Protein AF-A0A3D4AA84-F1 (afdb_monomer_lite)

Structure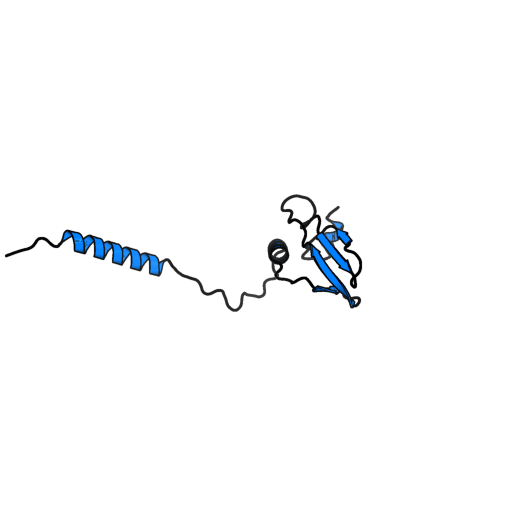 (mmCIF, N/CA/C/O backbone):
data_AF-A0A3D4AA84-F1
#
_entry.id   AF-A0A3D4AA84-F1
#
loop_
_atom_site.group_PDB
_atom_site.id
_atom_site.type_symbol
_atom_site.label_atom_id
_atom_site.label_alt_id
_atom_site.label_comp_id
_atom_site.label_asym_id
_atom_site.label_entity_id
_atom_site.label_seq_id
_atom_site.pdbx_PDB_ins_code
_atom_site.Cartn_x
_atom_site.Cartn_y
_atom_site.Cartn_z
_atom_site.occupancy
_atom_site.B_iso_or_equiv
_atom_site.auth_seq_id
_atom_site.auth_comp_id
_atom_site.auth_asym_id
_atom_site.auth_atom_id
_atom_site.pdbx_PDB_model_num
ATOM 1 N N . MET A 1 1 ? -7.743 -17.315 -77.196 1.00 36.97 1 MET A N 1
ATOM 2 C CA . MET A 1 1 ? -6.399 -17.792 -76.811 1.00 36.97 1 MET A CA 1
ATOM 3 C C . MET A 1 1 ? -5.709 -16.677 -76.032 1.00 36.97 1 MET A C 1
ATOM 5 O O . MET A 1 1 ? -5.386 -15.677 -76.645 1.00 36.97 1 MET A O 1
ATOM 9 N N . ARG A 1 2 ? -5.592 -16.887 -74.708 1.00 39.03 2 ARG A N 1
ATOM 10 C CA . ARG A 1 2 ? -4.794 -16.216 -73.649 1.00 39.03 2 ARG A CA 1
ATOM 11 C C . ARG A 1 2 ? -4.827 -14.685 -73.486 1.00 39.03 2 ARG A C 1
ATOM 13 O O . ARG A 1 2 ? -4.826 -13.968 -74.466 1.00 39.03 2 ARG A O 1
ATOM 20 N N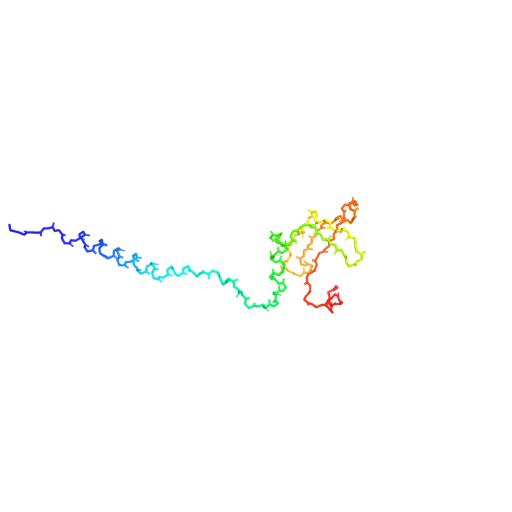 . THR A 1 3 ? -4.698 -14.067 -72.312 1.00 38.62 3 THR A N 1
ATOM 21 C CA . THR A 1 3 ? -4.877 -14.352 -70.868 1.00 38.62 3 THR A CA 1
ATOM 22 C C . THR A 1 3 ? -4.456 -13.017 -70.227 1.00 38.62 3 THR A C 1
ATOM 24 O O . THR A 1 3 ? -3.284 -12.667 -70.326 1.00 38.62 3 THR A O 1
ATOM 27 N N . VAL A 1 4 ? -5.358 -12.254 -69.601 1.00 50.38 4 VAL A N 1
ATOM 28 C CA . VAL A 1 4 ? -4.993 -11.090 -68.766 1.00 50.38 4 VAL A CA 1
ATOM 29 C C . VAL A 1 4 ? -5.594 -11.340 -67.392 1.00 50.38 4 VAL A C 1
ATOM 31 O O . VAL A 1 4 ? -6.727 -10.961 -67.135 1.00 50.38 4 VAL A O 1
ATOM 34 N N . SER A 1 5 ? -4.881 -12.084 -66.547 1.00 55.53 5 SER A N 1
ATOM 35 C CA . SER A 1 5 ? -5.339 -12.340 -65.174 1.00 55.53 5 SER A CA 1
ATOM 36 C C . SER A 1 5 ? -4.201 -12.612 -64.185 1.00 55.53 5 SER A C 1
ATOM 38 O O . SER A 1 5 ? -4.437 -13.146 -63.116 1.00 55.53 5 SER A O 1
ATOM 40 N N . THR A 1 6 ? -2.956 -12.259 -64.516 1.00 55.44 6 THR A N 1
ATOM 41 C CA . THR A 1 6 ? -1.794 -12.658 -63.700 1.00 55.44 6 THR A CA 1
ATOM 42 C C . THR A 1 6 ? -1.431 -11.636 -62.616 1.00 55.44 6 THR A C 1
ATOM 44 O O . THR A 1 6 ? -0.805 -11.994 -61.629 1.00 55.44 6 THR A O 1
ATOM 47 N N . SER A 1 7 ? -1.799 -10.356 -62.763 1.00 53.72 7 SER A N 1
ATOM 48 C CA . SER A 1 7 ? -1.298 -9.303 -61.859 1.00 53.72 7 SER A CA 1
ATOM 49 C C . SER A 1 7 ? -2.112 -9.124 -60.568 1.00 53.72 7 SER A C 1
ATOM 51 O O . SER A 1 7 ? -1.543 -8.679 -59.572 1.00 53.72 7 SER A O 1
ATOM 53 N N . LEU A 1 8 ? -3.408 -9.475 -60.570 1.00 54.88 8 LEU A N 1
ATOM 54 C CA . LEU A 1 8 ? -4.254 -9.468 -59.364 1.00 54.88 8 LEU A CA 1
ATOM 55 C C . LEU A 1 8 ? -3.954 -10.680 -58.460 1.00 54.88 8 LEU A C 1
ATOM 57 O O . LEU A 1 8 ? -3.833 -10.527 -57.250 1.00 54.88 8 LEU A O 1
ATOM 61 N N . ASP A 1 9 ? -3.737 -11.858 -59.053 1.00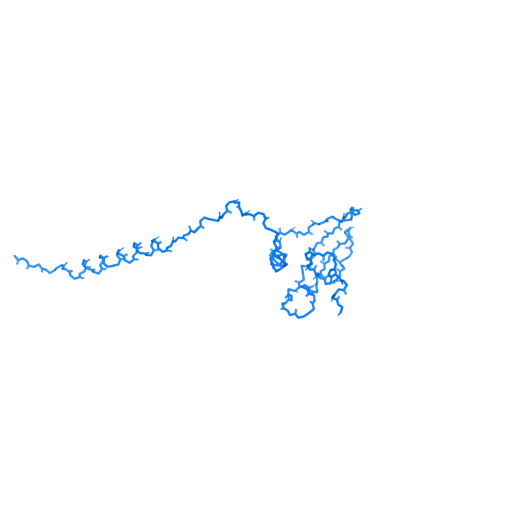 57.66 9 ASP A N 1
ATOM 62 C CA . ASP A 1 9 ? -3.412 -13.088 -58.313 1.00 57.66 9 ASP A CA 1
ATOM 63 C C . ASP A 1 9 ? -2.070 -12.988 -57.573 1.00 57.66 9 ASP A C 1
ATOM 65 O O . ASP A 1 9 ? -1.924 -13.490 -56.461 1.00 57.66 9 ASP A O 1
ATOM 69 N N . MET A 1 10 ? -1.077 -12.298 -58.150 1.00 56.38 10 MET A N 1
ATOM 70 C CA . MET A 1 10 ? 0.224 -12.126 -57.493 1.00 56.38 10 MET A CA 1
ATOM 71 C C . MET A 1 10 ? 0.151 -11.241 -56.245 1.00 56.38 10 MET A C 1
ATOM 73 O O . MET A 1 10 ? 0.890 -11.485 -55.294 1.00 56.38 10 MET A O 1
ATOM 77 N N . THR A 1 11 ? -0.725 -10.232 -56.227 1.00 60.12 11 THR A N 1
ATOM 78 C CA . THR A 1 11 ? -0.890 -9.350 -55.060 1.00 60.12 11 THR A CA 1
ATOM 79 C C . THR A 1 11 ? -1.662 -10.047 -53.947 1.00 60.12 11 THR A C 1
ATOM 81 O O . THR A 1 11 ? -1.304 -9.897 -52.780 1.00 60.12 11 THR A O 1
ATOM 84 N N . ASP A 1 12 ? -2.657 -10.864 -54.293 1.00 60.03 12 ASP A N 1
ATOM 85 C CA . ASP A 1 12 ? -3.409 -11.656 -53.318 1.00 60.03 12 ASP A CA 1
ATOM 86 C C . ASP A 1 12 ? -2.538 -12.759 -52.696 1.00 60.03 12 ASP A C 1
ATOM 88 O O . ASP A 1 12 ? -2.494 -12.918 -51.476 1.00 60.03 12 ASP A O 1
ATOM 92 N N . GLN A 1 13 ? -1.709 -13.420 -53.511 1.00 59.28 13 GLN A N 1
ATOM 93 C CA . GLN A 1 13 ? -0.730 -14.397 -53.034 1.00 59.28 13 GLN A CA 1
ATOM 94 C C . GLN A 1 13 ? 0.343 -13.756 -52.136 1.00 59.28 13 GLN A C 1
ATOM 96 O O . GLN A 1 13 ? 0.739 -14.339 -51.125 1.00 59.28 13 GLN A O 1
ATOM 101 N N . GLN A 1 14 ? 0.804 -12.545 -52.470 1.00 64.50 14 GLN A N 1
ATOM 102 C CA . GLN A 1 14 ? 1.738 -11.779 -51.636 1.00 64.50 14 GLN A CA 1
ATOM 103 C C . GLN A 1 14 ? 1.103 -11.354 -50.310 1.00 64.50 14 GLN A C 1
ATOM 105 O O . GLN A 1 14 ? 1.741 -11.473 -49.262 1.00 64.50 14 GLN A O 1
ATOM 110 N N . ASN A 1 15 ? -0.152 -10.905 -50.334 1.00 63.31 15 ASN A N 1
ATOM 111 C CA . ASN A 1 15 ? -0.892 -10.550 -49.128 1.00 63.31 15 ASN A CA 1
ATOM 112 C C . ASN A 1 15 ? -1.126 -11.781 -48.248 1.00 63.31 15 ASN A C 1
ATOM 114 O O . ASN A 1 15 ? -0.867 -11.715 -47.049 1.00 63.31 15 ASN A O 1
ATOM 118 N N . ALA A 1 16 ? -1.526 -12.917 -48.824 1.00 65.38 16 ALA A N 1
ATOM 119 C CA . ALA A 1 16 ? -1.702 -14.182 -48.114 1.00 65.38 16 ALA A CA 1
ATOM 120 C C . ALA A 1 16 ? -0.402 -14.661 -47.447 1.00 65.38 16 ALA A C 1
ATOM 122 O O . ALA A 1 16 ? -0.428 -15.082 -46.288 1.00 65.38 16 ALA A O 1
ATOM 123 N N . ASN A 1 17 ? 0.741 -14.525 -48.130 1.00 72.44 17 ASN A N 1
ATOM 124 C CA . ASN A 1 17 ? 2.055 -14.801 -47.542 1.00 72.44 17 ASN A CA 1
ATOM 125 C C . ASN A 1 17 ? 2.347 -13.876 -46.357 1.00 72.44 17 ASN A C 1
ATOM 127 O O . ASN A 1 17 ? 2.762 -14.334 -45.296 1.00 72.44 17 ASN A O 1
ATOM 131 N N . ARG A 1 18 ? 2.047 -12.583 -46.501 1.00 63.16 18 ARG A N 1
ATOM 132 C CA . ARG A 1 18 ? 2.235 -11.588 -45.439 1.00 63.16 18 ARG A CA 1
ATOM 133 C C . ARG A 1 18 ? 1.331 -11.860 -44.232 1.00 63.16 18 ARG A C 1
ATOM 135 O O . ARG A 1 18 ? 1.773 -11.750 -43.093 1.00 63.16 18 ARG A O 1
ATOM 142 N N . TYR A 1 19 ? 0.090 -12.289 -44.464 1.00 57.72 19 TYR A N 1
ATOM 143 C CA . TYR A 1 19 ? -0.821 -12.747 -43.412 1.00 57.72 19 TYR A CA 1
ATOM 144 C C . TYR A 1 19 ? -0.310 -14.020 -42.723 1.00 57.72 19 TYR A C 1
ATOM 146 O O . TYR A 1 19 ? -0.396 -14.121 -41.498 1.00 57.72 19 TYR A O 1
ATOM 154 N N . ALA A 1 20 ? 0.249 -14.976 -43.469 1.00 63.19 20 ALA A N 1
ATOM 155 C CA . ALA A 1 20 ? 0.849 -16.184 -42.904 1.00 63.19 20 ALA A CA 1
ATOM 156 C C . ALA A 1 20 ? 2.077 -15.855 -42.033 1.00 63.19 20 ALA A C 1
ATOM 158 O O . ALA A 1 20 ? 2.189 -16.361 -40.916 1.00 63.19 20 ALA A O 1
ATOM 159 N N . GLU A 1 21 ? 2.936 -14.940 -42.482 1.00 64.25 21 GLU A N 1
ATOM 160 C CA . GLU A 1 21 ? 4.078 -14.424 -41.717 1.00 64.25 21 GLU A CA 1
ATOM 161 C C . GLU A 1 21 ? 3.632 -13.701 -40.436 1.00 64.25 21 GLU A C 1
ATOM 163 O O . GLU A 1 21 ? 4.163 -13.969 -39.355 1.00 64.25 21 GLU A O 1
ATOM 168 N N . MET A 1 22 ? 2.602 -12.848 -40.513 1.00 59.62 22 MET A N 1
ATOM 169 C CA . MET A 1 22 ? 2.032 -12.174 -39.338 1.00 59.62 22 MET A CA 1
ATOM 170 C C . MET A 1 22 ? 1.412 -13.164 -38.344 1.00 59.62 22 MET A C 1
ATOM 172 O O . MET A 1 22 ? 1.538 -12.958 -37.140 1.00 59.62 22 MET A O 1
ATOM 176 N N . ARG A 1 23 ? 0.802 -14.266 -38.807 1.00 56.16 23 ARG A N 1
ATOM 177 C CA . ARG A 1 23 ? 0.304 -15.341 -37.924 1.00 56.16 23 ARG A CA 1
ATOM 178 C C . ARG A 1 23 ? 1.429 -16.101 -37.222 1.00 56.16 23 ARG A C 1
ATOM 180 O O . ARG A 1 23 ? 1.251 -16.495 -36.074 1.00 56.16 23 ARG A O 1
ATOM 187 N N . VAL A 1 24 ? 2.575 -16.293 -37.876 1.00 58.19 24 VAL A N 1
ATOM 188 C CA . VAL A 1 24 ? 3.761 -16.915 -37.257 1.00 58.19 24 VAL A CA 1
ATOM 189 C C . VAL A 1 24 ? 4.426 -15.964 -36.250 1.00 58.19 24 VAL A C 1
ATOM 191 O O . VAL A 1 24 ? 4.924 -16.416 -35.214 1.00 58.19 24 VAL A O 1
ATOM 194 N N . ALA A 1 25 ? 4.403 -14.654 -36.522 1.00 57.66 25 ALA A N 1
ATOM 195 C CA . ALA A 1 25 ? 4.938 -13.611 -35.644 1.00 57.66 25 ALA A CA 1
ATOM 196 C C . ALA A 1 25 ? 4.013 -13.274 -34.460 1.00 57.66 25 ALA A C 1
ATOM 198 O O . ALA A 1 25 ? 4.498 -12.916 -33.385 1.00 57.66 25 ALA A O 1
ATOM 199 N N . ALA A 1 26 ? 2.697 -13.449 -34.617 1.00 51.84 26 ALA A N 1
ATOM 200 C CA . ALA A 1 26 ? 1.694 -13.329 -33.563 1.00 51.84 26 ALA A CA 1
ATOM 201 C C . ALA A 1 26 ? 1.735 -14.544 -32.623 1.00 51.84 26 ALA A C 1
ATOM 203 O O . ALA A 1 26 ? 0.758 -15.270 -32.439 1.00 51.84 26 ALA A O 1
ATOM 204 N N . ARG A 1 27 ? 2.889 -14.771 -31.994 1.00 50.84 27 ARG A N 1
ATOM 205 C CA . ARG A 1 27 ? 2.991 -15.642 -30.827 1.00 50.84 27 ARG A CA 1
ATOM 206 C C . ARG A 1 27 ? 2.308 -14.935 -29.664 1.00 50.84 27 ARG A C 1
ATOM 208 O O . ARG A 1 27 ? 2.962 -14.285 -28.852 1.00 50.84 27 ARG A O 1
ATOM 215 N N . VAL A 1 28 ? 0.988 -15.066 -29.585 1.00 53.75 28 VAL A N 1
ATOM 216 C CA . VAL A 1 28 ? 0.269 -14.902 -28.323 1.00 53.75 28 VAL A CA 1
ATOM 217 C C . VAL A 1 28 ? 0.856 -15.959 -27.393 1.00 53.75 28 VAL A C 1
ATOM 219 O O . VAL A 1 28 ? 0.580 -17.147 -27.536 1.00 53.75 28 VAL A O 1
ATOM 222 N N . ARG A 1 29 ? 1.773 -15.558 -26.509 1.00 56.44 29 ARG A N 1
ATOM 223 C CA . ARG A 1 29 ? 2.252 -16.463 -25.468 1.00 56.44 29 ARG A CA 1
ATOM 224 C C . ARG A 1 29 ? 1.109 -16.642 -24.483 1.00 56.44 29 ARG A C 1
ATOM 226 O O . ARG A 1 29 ? 0.638 -15.662 -23.910 1.00 56.44 29 ARG A O 1
ATOM 233 N N . GLU A 1 30 ? 0.688 -17.883 -24.280 1.00 55.62 30 GLU A N 1
ATOM 234 C CA . GLU A 1 30 ? -0.121 -18.222 -23.120 1.00 55.62 30 GLU A CA 1
ATOM 235 C C . GLU A 1 30 ? 0.619 -17.759 -21.862 1.00 55.62 30 GLU A C 1
ATOM 237 O O . GLU A 1 30 ? 1.821 -17.993 -21.684 1.00 55.62 30 GLU A O 1
ATOM 242 N N . ARG A 1 31 ? -0.108 -17.020 -21.023 1.00 56.31 31 ARG A N 1
ATOM 243 C CA . ARG A 1 31 ? 0.340 -16.575 -19.707 1.00 56.31 31 ARG A CA 1
ATOM 244 C C . ARG A 1 31 ? 0.803 -17.815 -18.951 1.00 56.31 31 ARG A C 1
ATOM 246 O O . ARG A 1 31 ? 0.032 -18.761 -18.827 1.00 56.31 31 ARG A O 1
ATOM 253 N N . ALA A 1 32 ? 2.048 -17.820 -18.475 1.00 57.62 32 ALA A N 1
ATOM 254 C CA . ALA A 1 32 ? 2.566 -18.925 -17.677 1.00 57.62 32 ALA A CA 1
ATOM 255 C C . ALA A 1 32 ? 1.581 -19.208 -16.531 1.00 57.62 32 ALA A C 1
ATOM 257 O O . ALA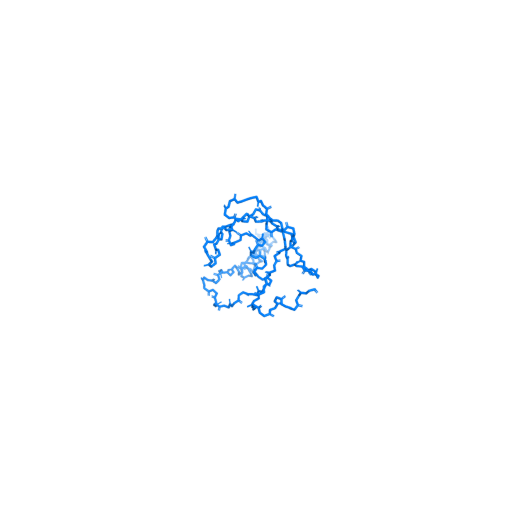 A 1 32 ? 1.401 -18.364 -15.654 1.00 57.62 32 ALA A O 1
ATOM 258 N N . LEU A 1 33 ? 0.915 -20.366 -16.580 1.00 60.28 33 LEU A N 1
ATOM 259 C CA . LEU A 1 33 ? -0.123 -20.749 -15.616 1.00 60.28 33 LEU A CA 1
ATOM 260 C C . LEU A 1 33 ? 0.451 -20.935 -14.204 1.00 60.28 33 LEU A C 1
ATOM 262 O O . LEU A 1 33 ? -0.282 -20.855 -13.226 1.00 60.28 33 LEU A O 1
ATOM 266 N N . PHE A 1 34 ? 1.773 -21.093 -14.103 1.00 61.25 34 PHE A N 1
ATOM 267 C CA . PHE A 1 34 ? 2.520 -21.119 -12.855 1.00 61.25 34 PHE A CA 1
ATOM 268 C C . PHE A 1 34 ? 3.847 -20.377 -13.057 1.00 61.25 34 PHE A C 1
ATOM 270 O O . PHE A 1 34 ? 4.817 -20.975 -13.530 1.00 61.25 34 PHE A O 1
ATOM 277 N N . PRO A 1 35 ? 3.927 -19.063 -12.777 1.00 58.88 35 PRO A N 1
ATOM 278 C CA . PRO A 1 35 ? 5.227 -18.425 -12.674 1.00 58.88 35 PRO A CA 1
ATOM 279 C C . PRO A 1 35 ? 5.990 -19.087 -11.524 1.00 58.88 35 PRO A C 1
ATOM 281 O O . PRO A 1 35 ? 5.415 -19.379 -10.473 1.00 58.88 35 PRO A O 1
ATOM 284 N N . TRP A 1 36 ? 7.290 -19.315 -11.721 1.00 49.50 36 TRP A N 1
ATOM 285 C CA . TRP A 1 36 ? 8.212 -19.588 -10.623 1.00 49.50 36 TRP A CA 1
ATOM 286 C C . TRP A 1 36 ? 7.907 -18.612 -9.487 1.00 49.50 36 TRP A C 1
ATOM 288 O O . TRP A 1 36 ? 7.779 -17.412 -9.749 1.00 49.50 36 TRP A O 1
ATOM 298 N N . GLN A 1 37 ? 7.734 -19.128 -8.266 1.00 58.47 37 GLN A N 1
ATOM 299 C CA . GLN A 1 37 ? 7.467 -18.344 -7.056 1.00 58.47 37 GLN A CA 1
ATOM 300 C C . GLN A 1 37 ? 8.702 -17.488 -6.740 1.00 58.47 37 GLN A C 1
ATOM 302 O O . GLN A 1 37 ? 9.476 -17.785 -5.836 1.00 58.47 37 GLN A O 1
ATOM 307 N N . ARG A 1 38 ? 8.947 -16.458 -7.551 1.00 79.12 38 ARG A N 1
ATOM 308 C CA . ARG A 1 38 ? 9.884 -15.395 -7.227 1.00 79.12 38 ARG A CA 1
ATOM 309 C C . ARG A 1 38 ? 9.160 -14.414 -6.328 1.00 79.12 38 ARG A C 1
ATOM 311 O O . ARG A 1 38 ? 7.988 -14.108 -6.556 1.00 79.12 38 ARG A O 1
ATOM 318 N N . ILE A 1 39 ? 9.876 -13.926 -5.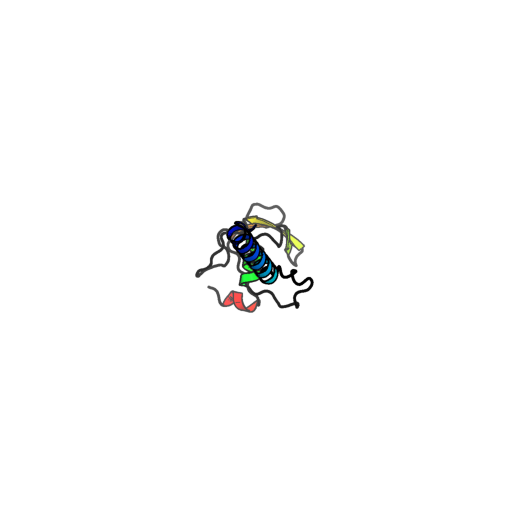327 1.00 79.25 39 ILE A N 1
ATOM 319 C CA . ILE A 1 39 ? 9.405 -12.818 -4.510 1.00 79.25 39 ILE A CA 1
ATOM 320 C C . ILE A 1 39 ? 9.192 -11.634 -5.473 1.00 79.25 39 ILE A C 1
ATOM 322 O O . ILE A 1 39 ? 10.095 -11.346 -6.271 1.00 79.25 39 ILE A O 1
ATOM 326 N N . PRO A 1 40 ? 7.990 -11.029 -5.509 1.00 84.81 40 PRO A N 1
ATOM 327 C CA . PRO A 1 40 ? 7.745 -9.856 -6.339 1.00 84.81 40 PRO A CA 1
ATOM 328 C C . PRO A 1 40 ? 8.692 -8.732 -5.919 1.00 84.81 40 PRO A C 1
ATOM 330 O O . PRO A 1 40 ? 9.012 -8.600 -4.738 1.00 84.81 40 PRO A O 1
ATOM 333 N N . SER A 1 41 ? 9.157 -7.937 -6.879 1.00 89.94 41 SER A N 1
ATOM 334 C CA . SER A 1 41 ? 9.933 -6.746 -6.537 1.00 89.94 41 SER A CA 1
ATOM 335 C C . SER A 1 41 ? 9.044 -5.708 -5.851 1.00 89.94 41 SER A C 1
ATOM 337 O O . SER A 1 41 ? 7.822 -5.722 -5.998 1.00 89.94 41 SER A O 1
ATOM 339 N N . GLU A 1 42 ? 9.662 -4.772 -5.141 1.00 90.50 42 GLU A N 1
ATOM 340 C CA . GLU A 1 42 ? 8.974 -3.645 -4.509 1.00 90.50 42 GLU A CA 1
ATOM 341 C C . GLU A 1 42 ? 8.113 -2.871 -5.515 1.00 90.50 42 GLU A C 1
ATOM 343 O O . GLU A 1 42 ? 6.912 -2.709 -5.324 1.00 90.50 42 GLU A O 1
ATOM 348 N N . LEU A 1 43 ? 8.681 -2.556 -6.683 1.00 91.50 43 LEU A N 1
ATOM 349 C CA . LEU A 1 43 ? 7.958 -1.904 -7.773 1.00 91.50 43 LEU A CA 1
ATOM 350 C C . LEU A 1 43 ? 6.737 -2.710 -8.255 1.00 91.50 43 LEU A C 1
ATOM 352 O O . LEU A 1 43 ? 5.725 -2.133 -8.651 1.00 91.50 43 LEU A O 1
ATOM 356 N N . GLU A 1 44 ? 6.811 -4.044 -8.246 1.00 92.25 44 GLU A N 1
ATOM 357 C CA . GLU A 1 44 ? 5.665 -4.891 -8.590 1.00 92.25 44 GLU A CA 1
ATOM 358 C C . GLU A 1 44 ? 4.592 -4.870 -7.501 1.00 92.25 44 GLU A C 1
ATOM 360 O O . GLU A 1 44 ? 3.405 -4.890 -7.830 1.00 92.25 44 GLU A O 1
ATOM 365 N N . LEU A 1 45 ? 4.984 -4.822 -6.226 1.00 92.69 45 LEU A N 1
ATOM 366 C CA . LEU A 1 45 ? 4.051 -4.664 -5.111 1.00 92.69 45 LEU A CA 1
ATOM 367 C C . LEU A 1 45 ? 3.350 -3.307 -5.176 1.00 92.69 45 LEU A C 1
ATOM 369 O O . LEU A 1 45 ? 2.121 -3.274 -5.142 1.00 92.69 45 LEU A O 1
ATOM 373 N N . GLN A 1 46 ? 4.099 -2.224 -5.388 1.00 94.38 46 GLN A N 1
ATOM 374 C CA . GLN A 1 46 ? 3.547 -0.885 -5.593 1.00 94.38 46 GLN A CA 1
ATOM 375 C C . GLN A 1 46 ? 2.568 -0.860 -6.777 1.00 94.38 46 GLN A C 1
ATOM 377 O O . GLN A 1 46 ? 1.443 -0.382 -6.648 1.00 94.38 46 GLN A O 1
ATOM 382 N N . ALA A 1 47 ? 2.934 -1.445 -7.923 1.00 94.12 47 ALA A N 1
ATOM 383 C CA . ALA A 1 47 ? 2.054 -1.487 -9.092 1.00 94.12 47 ALA A CA 1
ATOM 384 C C . ALA A 1 47 ? 0.741 -2.243 -8.815 1.00 94.12 47 ALA A C 1
ATOM 386 O O . ALA A 1 47 ? -0.331 -1.807 -9.238 1.00 94.12 47 ALA A O 1
ATOM 387 N N . ARG A 1 48 ? 0.810 -3.362 -8.084 1.00 94.56 48 ARG A N 1
ATOM 388 C CA . ARG A 1 48 ? -0.373 -4.138 -7.674 1.00 94.56 48 ARG A CA 1
ATOM 389 C C . ARG A 1 48 ? -1.221 -3.398 -6.644 1.00 94.56 48 ARG A C 1
ATOM 391 O O . ARG A 1 48 ? -2.446 -3.469 -6.707 1.00 94.56 48 ARG A O 1
ATOM 398 N N . TRP A 1 49 ? -0.589 -2.665 -5.729 1.00 94.88 49 TRP A N 1
ATOM 399 C CA . TRP A 1 49 ? -1.278 -1.787 -4.786 1.00 94.88 49 TRP A CA 1
ATOM 400 C C . TRP A 1 49 ? -2.049 -0.691 -5.517 1.00 94.88 49 TRP A C 1
ATOM 402 O O . TRP A 1 49 ? -3.251 -0.544 -5.305 1.00 94.88 49 TRP A O 1
ATOM 412 N N . PHE A 1 50 ? -1.392 -0.004 -6.453 1.00 93.00 50 PHE A N 1
ATOM 413 C CA . PHE A 1 50 ? -2.015 1.009 -7.300 1.00 93.00 50 PHE A CA 1
ATOM 414 C C . PHE A 1 50 ? -3.183 0.445 -8.126 1.00 93.00 50 PHE A C 1
ATOM 416 O O . PHE A 1 50 ? -4.214 1.102 -8.269 1.00 93.00 50 PHE A O 1
ATOM 423 N N . ALA A 1 51 ? -3.053 -0.786 -8.631 1.00 92.56 51 ALA A N 1
ATOM 424 C CA . ALA A 1 51 ? -4.123 -1.485 -9.347 1.00 92.56 51 ALA A CA 1
ATOM 425 C C . ALA A 1 51 ? -5.283 -1.942 -8.437 1.00 92.56 51 ALA A C 1
ATOM 427 O O . ALA A 1 51 ? -6.361 -2.267 -8.936 1.00 92.56 51 ALA A O 1
ATOM 428 N N . GLY A 1 52 ? -5.090 -1.947 -7.114 1.00 92.81 52 GLY A N 1
ATOM 429 C CA . GLY A 1 52 ? -6.068 -2.426 -6.138 1.00 92.81 52 GLY A CA 1
ATOM 430 C C . GLY A 1 52 ? -6.143 -3.952 -6.024 1.00 92.81 52 GLY A C 1
ATOM 431 O O . GLY A 1 52 ? -7.124 -4.470 -5.488 1.00 92.81 52 GLY A O 1
ATOM 432 N N . ASP A 1 53 ? -5.121 -4.678 -6.488 1.00 94.62 53 ASP A N 1
ATOM 433 C CA . ASP A 1 53 ? -5.113 -6.148 -6.568 1.00 94.62 53 ASP A CA 1
ATOM 434 C C . ASP A 1 53 ? -5.183 -6.833 -5.191 1.00 94.62 53 ASP A C 1
ATOM 436 O O . ASP A 1 53 ? -5.622 -7.977 -5.082 1.00 94.62 53 ASP A O 1
ATOM 440 N N . PHE A 1 54 ? -4.770 -6.140 -4.126 1.00 91.62 54 PHE A N 1
ATOM 441 C CA . PHE A 1 54 ? -4.829 -6.644 -2.749 1.00 91.62 54 PHE A CA 1
ATOM 442 C C . PHE A 1 54 ? -6.196 -6.439 -2.080 1.00 91.62 54 PHE A C 1
ATOM 444 O O . PHE A 1 54 ? -6.418 -6.905 -0.963 1.00 91.62 54 PHE A O 1
ATOM 451 N N . GLY A 1 55 ? -7.122 -5.749 -2.748 1.00 95.25 55 GLY A N 1
ATOM 452 C CA . GLY A 1 55 ? -8.391 -5.344 -2.162 1.00 95.25 55 GLY A CA 1
ATOM 453 C C . GLY A 1 55 ? -8.240 -4.181 -1.180 1.00 95.25 55 GLY A C 1
ATOM 454 O O . GLY A 1 55 ? -7.269 -3.427 -1.206 1.00 95.25 55 GLY A O 1
ATOM 455 N N . ARG A 1 56 ? -9.263 -3.994 -0.342 1.00 96.69 56 ARG A N 1
ATOM 456 C CA . ARG A 1 56 ? -9.379 -2.838 0.563 1.00 96.69 56 ARG A CA 1
ATOM 457 C C . ARG A 1 56 ? -9.519 -3.209 2.031 1.00 96.69 56 ARG A C 1
ATOM 459 O O . ARG A 1 56 ? -9.566 -2.308 2.852 1.00 96.69 56 ARG A O 1
ATOM 466 N N . HIS A 1 57 ? -9.610 -4.490 2.358 1.00 97.50 57 HIS A N 1
ATOM 467 C CA . HIS A 1 57 ? -9.909 -4.947 3.709 1.00 97.50 57 HIS A CA 1
ATOM 468 C C . HIS A 1 57 ? -8.748 -5.786 4.219 1.00 97.50 57 HIS A C 1
ATOM 470 O O . HIS A 1 57 ? -8.424 -6.819 3.635 1.00 97.50 57 HIS A O 1
ATOM 476 N N . PHE A 1 58 ? -8.145 -5.336 5.309 1.00 96.06 58 PHE A N 1
ATOM 477 C CA . PHE A 1 58 ? -6.984 -5.960 5.927 1.00 96.06 58 PHE A CA 1
ATOM 478 C C . PHE A 1 58 ? -7.237 -6.156 7.421 1.00 96.06 58 PHE A C 1
ATOM 480 O O . PHE A 1 58 ? -8.120 -5.527 8.010 1.00 96.06 58 PHE A O 1
ATOM 487 N N . VAL A 1 59 ? -6.458 -7.043 8.036 1.00 96.56 59 VAL A N 1
ATOM 488 C CA . VAL A 1 59 ? -6.490 -7.287 9.480 1.00 96.56 59 VAL A CA 1
ATOM 489 C C . VAL A 1 59 ? -5.059 -7.254 9.999 1.00 96.56 59 VAL A C 1
ATOM 491 O O . VAL A 1 59 ? -4.185 -7.915 9.436 1.00 96.56 59 VAL A O 1
ATOM 494 N N . THR A 1 60 ? -4.807 -6.467 11.044 1.00 92.94 60 THR A N 1
ATOM 495 C CA . THR A 1 60 ? -3.490 -6.410 11.689 1.00 92.94 60 THR A CA 1
ATOM 496 C C . THR A 1 60 ? -3.209 -7.714 12.442 1.00 92.94 60 THR A C 1
ATOM 498 O O . THR A 1 60 ? -4.142 -8.433 12.806 1.00 92.94 60 THR A O 1
ATOM 501 N N . PRO A 1 61 ? -1.943 -8.019 12.777 1.00 94.75 61 PRO A N 1
ATOM 502 C CA . PRO A 1 61 ? -1.627 -9.152 13.648 1.00 94.75 61 PRO A CA 1
ATOM 503 C C . PRO A 1 61 ? -2.310 -9.096 15.027 1.00 94.75 61 PRO A C 1
ATOM 505 O O . PRO A 1 61 ? -2.521 -10.137 15.644 1.00 94.75 61 PRO A O 1
ATOM 508 N N . ALA A 1 62 ? -2.677 -7.900 15.502 1.00 95.94 62 ALA A N 1
ATOM 509 C CA . ALA A 1 62 ? -3.427 -7.705 16.744 1.00 95.94 62 ALA A CA 1
ATOM 510 C C . ALA A 1 62 ? -4.948 -7.925 16.587 1.00 95.94 62 ALA A C 1
ATOM 512 O O . ALA A 1 62 ? -5.669 -7.946 17.582 1.00 95.94 62 ALA A O 1
ATOM 513 N N . GLY A 1 63 ? -5.438 -8.122 15.358 1.00 96.75 63 GLY A N 1
ATOM 514 C CA . GLY A 1 63 ? -6.850 -8.357 15.051 1.00 96.75 63 GLY A CA 1
ATOM 515 C C . GLY A 1 63 ? -7.646 -7.106 14.668 1.00 96.75 63 GLY A C 1
ATOM 516 O O . GLY A 1 63 ? -8.851 -7.214 14.431 1.00 96.75 63 GLY A O 1
ATOM 517 N N . ASP A 1 64 ? -7.007 -5.938 14.570 1.00 96.62 64 ASP A N 1
ATOM 518 C CA . ASP A 1 64 ? -7.676 -4.702 14.155 1.00 96.62 64 ASP A CA 1
ATOM 519 C C . ASP A 1 64 ? -8.005 -4.728 12.665 1.00 96.62 64 ASP A C 1
ATOM 521 O O . ASP A 1 64 ? -7.189 -5.133 11.836 1.00 96.62 64 ASP A O 1
ATOM 525 N N . LYS A 1 65 ? -9.194 -4.249 12.309 1.00 97.88 65 LYS A N 1
ATOM 526 C CA . LYS A 1 65 ? -9.635 -4.125 10.920 1.00 97.88 65 LYS A CA 1
ATOM 527 C C . LYS A 1 65 ? -9.111 -2.830 10.320 1.00 97.88 65 LYS A C 1
ATOM 529 O O . LYS A 1 65 ? -9.288 -1.762 10.903 1.00 97.88 65 LYS A O 1
ATOM 534 N N . ILE A 1 66 ? -8.537 -2.930 9.131 1.00 97.50 66 ILE A N 1
ATOM 535 C CA . ILE A 1 66 ? -8.113 -1.795 8.318 1.00 97.50 66 ILE A CA 1
ATOM 536 C C . ILE A 1 66 ? -8.937 -1.788 7.034 1.00 97.50 66 ILE A C 1
ATOM 538 O O . ILE A 1 66 ? -8.936 -2.769 6.290 1.00 97.50 66 ILE A O 1
ATOM 542 N N . ASP A 1 67 ? -9.580 -0.658 6.750 1.00 98.00 67 ASP A N 1
ATOM 543 C CA . ASP A 1 67 ? -10.249 -0.408 5.475 1.00 98.00 67 ASP A CA 1
ATOM 544 C C . ASP A 1 67 ? -9.505 0.673 4.685 1.00 98.00 67 ASP A C 1
ATOM 546 O O . ASP A 1 67 ? -9.358 1.802 5.154 1.00 98.00 67 ASP A O 1
ATOM 550 N N . ILE A 1 68 ? -9.076 0.362 3.462 1.00 96.75 68 ILE A N 1
ATOM 551 C CA . ILE A 1 68 ? -8.438 1.321 2.557 1.00 96.75 68 ILE A CA 1
ATOM 552 C C . ILE A 1 68 ? -9.507 2.200 1.911 1.00 96.75 68 ILE A C 1
ATOM 554 O O . ILE A 1 68 ? -10.239 1.781 1.003 1.00 96.75 68 ILE A O 1
ATOM 558 N N . VAL A 1 69 ? -9.566 3.453 2.357 1.00 97.06 69 VAL A N 1
ATOM 559 C CA . VAL A 1 69 ? -10.441 4.487 1.794 1.00 97.06 69 VAL A CA 1
ATOM 560 C C . VAL A 1 69 ? -9.811 5.045 0.518 1.00 97.06 69 VAL A C 1
ATOM 562 O O . VAL A 1 69 ? -10.444 5.046 -0.541 1.00 97.06 69 VAL A O 1
ATOM 565 N N . GLN A 1 70 ? -8.535 5.429 0.596 1.00 95.88 70 GLN A N 1
ATOM 566 C CA . GLN A 1 70 ? -7.742 5.955 -0.512 1.00 95.88 70 GLN A CA 1
ATOM 567 C C . GLN A 1 70 ? -6.378 5.259 -0.544 1.00 95.88 70 GLN A C 1
ATOM 569 O O . GLN A 1 70 ? -5.650 5.292 0.442 1.00 95.88 70 GLN A O 1
ATOM 574 N N . PHE A 1 71 ? -6.030 4.664 -1.688 1.00 95.62 71 PHE A N 1
ATOM 575 C CA . PHE A 1 71 ? -4.754 3.962 -1.893 1.00 95.62 71 PHE A CA 1
ATOM 576 C C . PHE A 1 71 ? -3.528 4.892 -1.881 1.00 95.62 71 PHE A C 1
ATOM 578 O O . PHE A 1 71 ? -2.410 4.417 -1.727 1.00 95.62 71 PHE A O 1
ATOM 585 N N . GLY A 1 72 ? -3.755 6.200 -2.019 1.00 95.56 72 GLY A N 1
ATOM 586 C CA . GLY A 1 72 ? -2.727 7.230 -2.127 1.00 95.56 72 GLY A CA 1
ATOM 587 C C . GLY A 1 72 ? -2.398 7.594 -3.576 1.00 95.56 72 GLY A C 1
ATOM 588 O O . GLY A 1 72 ? -2.969 7.045 -4.522 1.00 95.56 72 GLY A O 1
ATOM 589 N N . ILE A 1 73 ? -1.508 8.567 -3.740 1.00 95.94 73 ILE A N 1
ATOM 590 C CA . ILE A 1 73 ? -0.945 9.011 -5.014 1.00 95.94 73 ILE A CA 1
ATOM 591 C C . ILE A 1 73 ? 0.420 8.347 -5.152 1.00 95.94 73 ILE A C 1
ATOM 593 O O . ILE A 1 73 ? 1.284 8.549 -4.306 1.00 95.94 73 ILE A O 1
ATOM 597 N N . TRP A 1 74 ? 0.604 7.555 -6.209 1.00 95.31 74 TRP A N 1
ATOM 598 C CA . TRP A 1 74 ? 1.866 6.858 -6.447 1.00 95.31 74 TRP A CA 1
ATOM 599 C C . TRP A 1 74 ? 2.980 7.857 -6.768 1.00 95.31 74 TRP A C 1
ATOM 601 O O . TRP A 1 74 ? 2.905 8.582 -7.765 1.00 95.31 74 TRP A O 1
ATOM 611 N N . ASN A 1 75 ? 4.012 7.871 -5.936 1.00 92.06 75 ASN A N 1
ATOM 612 C CA . ASN A 1 75 ? 5.237 8.614 -6.147 1.00 92.06 75 ASN A CA 1
ATOM 613 C C . ASN A 1 75 ? 6.280 7.712 -6.816 1.00 92.06 75 ASN A C 1
ATOM 615 O O . ASN A 1 75 ? 6.456 6.553 -6.453 1.00 92.06 75 ASN A O 1
ATOM 619 N N . ARG A 1 76 ? 6.982 8.249 -7.813 1.00 85.06 76 ARG A N 1
ATOM 620 C CA . ARG A 1 76 ? 8.106 7.570 -8.480 1.00 85.06 76 ARG A CA 1
ATOM 621 C C . ARG A 1 76 ? 9.426 8.323 -8.322 1.00 85.06 76 ARG A C 1
ATOM 623 O O . ARG A 1 76 ? 10.402 8.005 -9.004 1.00 85.06 76 ARG A O 1
ATOM 630 N N . GLU A 1 77 ? 9.420 9.339 -7.473 1.00 85.75 77 GLU A N 1
ATOM 631 C CA . GLU A 1 77 ? 10.564 10.168 -7.130 1.00 85.75 77 GLU A CA 1
ATOM 632 C C . GLU A 1 77 ? 10.961 9.923 -5.667 1.00 85.75 77 GLU A C 1
ATOM 634 O O . GLU A 1 77 ? 10.603 8.906 -5.081 1.00 85.75 77 GLU A O 1
ATOM 639 N N . ALA A 1 78 ? 11.738 10.833 -5.080 1.00 80.69 78 ALA A N 1
ATOM 640 C CA . ALA A 1 78 ? 12.079 10.764 -3.665 1.00 80.69 78 ALA A CA 1
ATOM 641 C C . ALA A 1 78 ? 10.845 10.999 -2.774 1.00 80.69 78 ALA A C 1
ATOM 643 O O . ALA A 1 78 ? 9.933 11.745 -3.140 1.00 80.69 78 ALA A O 1
ATOM 644 N N . GLY A 1 79 ? 10.853 10.408 -1.580 1.00 88.25 79 GLY A N 1
ATOM 645 C CA . GLY A 1 79 ? 9.729 10.433 -0.643 1.00 88.25 79 GLY A CA 1
ATOM 646 C C . GLY A 1 79 ? 8.979 9.101 -0.633 1.00 88.25 79 GLY A C 1
ATOM 647 O O . GLY A 1 79 ? 9.506 8.124 -1.160 1.00 88.25 79 GLY A O 1
ATOM 648 N N . PRO A 1 80 ? 7.772 9.062 -0.048 1.00 92.19 80 PRO A N 1
ATOM 649 C CA . PRO A 1 80 ? 7.074 7.808 0.155 1.00 92.19 80 PRO A CA 1
ATOM 650 C C . PRO A 1 80 ? 6.521 7.230 -1.130 1.00 92.19 80 PRO A C 1
ATOM 652 O O . PRO A 1 80 ? 6.109 8.011 -1.989 1.00 92.19 80 PRO A O 1
ATOM 655 N N . ASP A 1 81 ? 6.411 5.905 -1.216 1.00 93.75 81 ASP A N 1
ATOM 656 C CA . ASP A 1 81 ? 5.845 5.206 -2.376 1.00 93.75 81 ASP A CA 1
ATOM 657 C C . ASP A 1 81 ? 4.446 5.710 -2.724 1.00 93.75 81 ASP A C 1
ATOM 659 O O . ASP A 1 81 ? 4.123 5.935 -3.892 1.00 93.75 81 ASP A O 1
ATOM 663 N N . PHE A 1 82 ? 3.602 5.922 -1.713 1.00 95.62 82 PHE A N 1
ATOM 664 C CA . PHE A 1 82 ? 2.304 6.559 -1.890 1.00 95.62 82 PHE A CA 1
ATOM 665 C C . PHE A 1 82 ? 2.094 7.659 -0.860 1.00 95.62 82 PHE A C 1
ATOM 667 O O . PHE A 1 82 ? 2.104 7.419 0.349 1.00 95.62 82 PHE A O 1
ATOM 674 N N . SER A 1 83 ? 1.820 8.867 -1.340 1.00 95.19 83 SER A N 1
ATOM 675 C CA . SER A 1 83 ? 1.401 9.989 -0.501 1.00 95.19 83 SER A CA 1
ATOM 676 C C . SER A 1 83 ? -0.122 10.062 -0.401 1.00 95.19 83 SER A C 1
ATOM 678 O O . SER A 1 83 ? -0.846 9.467 -1.201 1.00 95.19 83 SER A O 1
ATOM 680 N N . ASP A 1 84 ? -0.639 10.818 0.571 1.00 94.88 84 ASP A N 1
ATOM 681 C CA . ASP A 1 84 ? -2.067 11.157 0.649 1.00 94.88 84 ASP A CA 1
ATOM 682 C C . ASP A 1 84 ? -3.028 9.948 0.730 1.00 94.88 84 ASP A C 1
ATOM 684 O O . ASP A 1 84 ? -4.214 10.058 0.392 1.00 94.88 84 ASP A O 1
ATOM 688 N N . ALA A 1 85 ? -2.544 8.799 1.205 1.00 96.94 85 ALA A N 1
ATOM 689 C CA . ALA A 1 85 ? -3.370 7.630 1.467 1.00 96.94 85 ALA A CA 1
ATOM 690 C C . 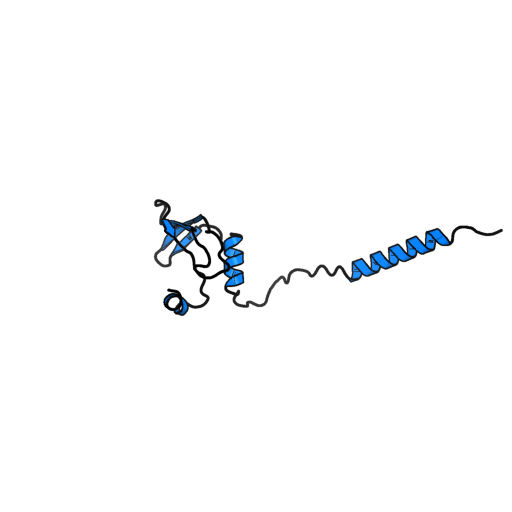ALA A 1 85 ? -4.298 7.876 2.664 1.00 96.94 85 ALA A C 1
ATOM 692 O O . ALA A 1 85 ? -4.047 8.735 3.513 1.00 96.94 85 ALA A O 1
ATOM 693 N N . ALA A 1 86 ? -5.394 7.121 2.733 1.00 97.75 86 ALA A N 1
ATOM 694 C CA . ALA A 1 86 ? -6.327 7.188 3.850 1.00 97.75 86 ALA A CA 1
ATOM 695 C C . ALA A 1 86 ? -6.893 5.811 4.191 1.00 97.75 86 ALA A C 1
ATOM 697 O O . ALA A 1 86 ? -7.371 5.089 3.308 1.00 97.75 86 ALA A O 1
ATOM 698 N N . ILE A 1 87 ? -6.900 5.485 5.481 1.00 97.25 87 ILE A N 1
ATOM 699 C CA . ILE A 1 87 ? -7.428 4.226 6.014 1.00 97.25 87 ILE A CA 1
ATOM 700 C C . ILE A 1 87 ? -8.428 4.486 7.138 1.00 97.25 87 ILE A C 1
ATOM 702 O O . ILE A 1 87 ? -8.345 5.507 7.812 1.00 97.25 87 ILE A O 1
ATOM 706 N N . ARG A 1 88 ? -9.350 3.557 7.388 1.00 98.12 88 ARG A N 1
ATOM 707 C CA . ARG A 1 88 ? -10.123 3.509 8.640 1.00 98.12 88 ARG A CA 1
ATOM 708 C C . ARG A 1 88 ? -9.629 2.360 9.496 1.00 98.12 88 ARG A C 1
ATOM 710 O O . ARG A 1 88 ? -9.392 1.273 8.974 1.00 98.12 88 ARG A O 1
ATOM 717 N N . LEU A 1 89 ? -9.527 2.593 10.800 1.00 96.88 89 LEU A N 1
ATOM 718 C CA . LEU A 1 89 ? -9.200 1.562 11.782 1.00 96.88 89 LEU A CA 1
ATOM 719 C C . LEU A 1 89 ? -10.459 1.191 12.554 1.00 96.88 89 LEU A C 1
ATOM 721 O O . LEU A 1 89 ? -11.067 2.042 13.194 1.00 96.88 89 LEU A O 1
ATOM 725 N N . ASN A 1 90 ? -10.866 -0.074 12.508 1.00 97.12 90 ASN A N 1
ATOM 726 C CA . ASN A 1 90 ? -12.034 -0.575 13.237 1.00 97.12 90 ASN A CA 1
ATOM 727 C C . ASN A 1 90 ? -13.317 0.251 12.989 1.00 97.12 90 ASN A C 1
ATOM 729 O O . ASN A 1 90 ? -14.129 0.438 13.893 1.00 97.12 90 ASN A O 1
ATOM 733 N N . GLY A 1 91 ? -13.501 0.756 11.763 1.00 95.50 91 GLY A N 1
ATOM 734 C CA . GLY A 1 91 ? -14.649 1.591 11.392 1.00 95.50 91 GLY A CA 1
ATOM 735 C C . GLY A 1 91 ? -14.613 3.029 11.926 1.00 95.50 91 GLY A C 1
ATOM 736 O O . GLY A 1 91 ? -15.633 3.711 11.860 1.00 95.50 91 GLY A O 1
ATOM 737 N N . SER A 1 92 ? -13.473 3.490 12.447 1.00 96.94 92 SER A N 1
ATOM 738 C CA . SER A 1 92 ? -13.271 4.874 12.882 1.00 96.94 92 SER A CA 1
ATOM 739 C C . SER A 1 92 ? -13.254 5.871 11.715 1.00 96.94 92 SER A C 1
ATOM 741 O O . SER A 1 92 ? -13.379 5.509 10.540 1.00 96.94 92 SER A O 1
ATOM 743 N N . GLU A 1 93 ? -13.087 7.154 12.043 1.00 97.81 93 GLU A N 1
ATOM 744 C CA . GLU A 1 93 ? -12.853 8.190 11.041 1.00 97.81 93 GLU A CA 1
ATOM 745 C C . GLU A 1 93 ? -11.576 7.928 10.222 1.00 97.81 93 GLU A C 1
ATOM 747 O O . GLU A 1 93 ? -10.600 7.398 10.763 1.00 97.81 93 GLU A O 1
ATOM 752 N N . PRO A 1 94 ? -11.550 8.295 8.924 1.00 97.44 94 PRO A N 1
ATOM 753 C CA . PRO A 1 94 ? -10.372 8.112 8.090 1.00 97.44 94 PRO A CA 1
ATOM 754 C C . PRO A 1 94 ? -9.142 8.840 8.637 1.00 97.44 94 PRO A C 1
ATOM 756 O O . PRO A 1 94 ? -9.164 10.046 8.882 1.00 97.44 94 PRO A O 1
ATOM 759 N N . ILE A 1 95 ? -8.043 8.106 8.744 1.00 97.38 95 ILE A N 1
ATOM 760 C CA . ILE A 1 95 ? -6.720 8.607 9.101 1.00 97.38 95 ILE A CA 1
ATOM 761 C C . ILE A 1 95 ? -5.915 8.718 7.810 1.00 97.38 95 ILE A C 1
ATOM 763 O O . ILE A 1 95 ? -5.838 7.752 7.046 1.00 97.38 95 ILE A O 1
ATOM 767 N N . ARG A 1 96 ? -5.336 9.896 7.556 1.00 97.31 96 ARG A N 1
ATOM 768 C CA . ARG A 1 96 ? -4.488 10.144 6.382 1.00 97.31 96 ARG A CA 1
ATOM 769 C C . ARG A 1 96 ? -3.017 9.905 6.707 1.00 97.31 96 ARG A C 1
ATOM 771 O O . ARG A 1 96 ? -2.587 10.186 7.824 1.00 97.31 96 ARG A O 1
ATOM 778 N N . GLY A 1 97 ? -2.256 9.438 5.726 1.00 94.75 97 GLY A N 1
ATOM 779 C CA . GLY A 1 97 ? -0.825 9.193 5.870 1.00 94.75 97 GLY A CA 1
ATOM 780 C C . GLY A 1 97 ? -0.164 8.746 4.571 1.00 94.75 97 GLY A C 1
ATOM 781 O O . GLY A 1 97 ? -0.781 8.761 3.505 1.00 94.75 97 GLY A O 1
ATOM 782 N N . SER A 1 98 ? 1.101 8.360 4.688 1.00 95.50 98 SER A N 1
ATOM 783 C CA . SER A 1 98 ? 1.898 7.785 3.604 1.00 95.50 98 SER A CA 1
ATOM 784 C C . SER A 1 98 ? 1.907 6.258 3.691 1.00 95.50 98 SER A C 1
ATOM 786 O O . SER A 1 98 ? 1.679 5.699 4.766 1.00 95.50 98 SER A O 1
ATOM 788 N N . ILE A 1 99 ? 2.182 5.588 2.575 1.00 93.44 99 ILE A N 1
ATOM 789 C CA . ILE A 1 99 ? 2.429 4.142 2.516 1.00 93.44 99 ILE A CA 1
ATOM 790 C C . ILE A 1 99 ? 3.796 3.926 1.878 1.00 93.44 99 ILE A C 1
ATOM 792 O O . ILE A 1 99 ? 4.083 4.545 0.857 1.00 93.44 99 ILE A O 1
ATOM 796 N N . GLU A 1 100 ? 4.571 3.024 2.473 1.00 92.00 100 GLU A N 1
ATOM 797 C CA . GLU A 1 100 ? 5.868 2.545 1.994 1.00 92.00 100 GLU A CA 1
ATOM 798 C C . GLU A 1 100 ? 5.794 1.029 1.813 1.00 92.00 100 GLU A C 1
ATOM 800 O O . GLU A 1 100 ? 5.201 0.330 2.647 1.00 92.00 100 GLU A O 1
ATOM 805 N N . PHE A 1 101 ? 6.391 0.513 0.746 1.00 88.44 101 PHE A N 1
ATOM 806 C CA . PHE A 1 101 ? 6.637 -0.910 0.578 1.00 88.44 101 PHE A CA 1
ATOM 807 C C . PHE A 1 101 ? 8.123 -1.185 0.745 1.00 88.44 101 PHE A C 1
ATOM 809 O O . PHE A 1 101 ? 8.926 -0.792 -0.082 1.00 88.44 101 PHE A O 1
ATOM 816 N N . ASP A 1 102 ? 8.469 -1.981 1.748 1.00 84.19 102 ASP A N 1
ATOM 817 C CA . ASP A 1 102 ? 9.820 -2.500 1.913 1.00 84.19 102 ASP A CA 1
ATOM 818 C C . ASP A 1 102 ? 9.794 -4.027 1.860 1.00 84.19 102 ASP A C 1
ATOM 820 O O . ASP A 1 102 ? 8.977 -4.684 2.509 1.00 84.19 102 ASP A O 1
ATOM 824 N N . LEU A 1 103 ? 10.716 -4.632 1.106 1.00 78.88 103 LEU A N 1
ATOM 825 C CA . LEU A 1 103 ? 10.845 -6.098 1.054 1.00 78.88 103 LEU A CA 1
ATOM 826 C C . LEU A 1 103 ? 11.484 -6.689 2.319 1.00 78.88 103 LEU A C 1
ATOM 828 O O . LEU A 1 103 ? 11.464 -7.906 2.515 1.00 78.88 103 LEU A O 1
ATOM 832 N N . THR A 1 104 ? 12.078 -5.844 3.163 1.00 69.69 104 THR A N 1
ATOM 833 C CA . THR A 1 104 ? 12.679 -6.242 4.435 1.00 69.69 104 THR A CA 1
ATOM 834 C C . THR A 1 104 ? 12.419 -5.183 5.497 1.00 69.69 104 THR A C 1
ATOM 836 O O . THR A 1 104 ? 12.762 -4.023 5.287 1.00 69.69 104 THR A O 1
ATOM 839 N N . ASP A 1 105 ? 11.952 -5.603 6.673 1.00 59.28 105 ASP A N 1
ATOM 840 C CA . ASP A 1 105 ? 11.627 -4.734 7.820 1.00 59.28 105 ASP A CA 1
ATOM 841 C C . ASP A 1 105 ? 12.767 -3.788 8.250 1.00 59.28 105 ASP A C 1
ATOM 843 O O . ASP A 1 105 ? 12.532 -2.773 8.898 1.00 59.28 105 ASP A O 1
ATOM 847 N N . ARG A 1 106 ? 14.021 -4.104 7.892 1.00 54.31 106 ARG A N 1
ATOM 848 C CA . ARG A 1 106 ? 15.209 -3.301 8.242 1.00 54.31 106 ARG A CA 1
ATOM 849 C C . ARG A 1 106 ? 15.312 -1.967 7.501 1.00 54.31 106 ARG A C 1
ATOM 851 O O . ARG A 1 106 ? 16.217 -1.199 7.809 1.00 54.31 106 ARG A O 1
ATOM 858 N N . ASN A 1 107 ? 14.455 -1.717 6.519 1.00 54.31 107 ASN A N 1
ATOM 859 C CA . ASN A 1 107 ? 14.570 -0.550 5.653 1.00 54.31 107 ASN A CA 1
ATOM 860 C C . ASN A 1 107 ? 13.800 0.677 6.184 1.00 54.31 107 ASN A C 1
ATOM 862 O O . ASN A 1 107 ? 14.104 1.799 5.794 1.00 54.31 107 ASN A O 1
ATOM 866 N N . TRP A 1 108 ? 12.911 0.489 7.170 1.00 52.78 108 TRP A N 1
ATOM 867 C CA . TRP A 1 108 ? 12.160 1.577 7.813 1.00 52.78 108 TRP A CA 1
ATOM 868 C C . TRP A 1 108 ? 13.060 2.645 8.464 1.00 52.78 108 TRP A C 1
ATOM 870 O O . TRP A 1 108 ? 12.734 3.825 8.453 1.00 52.78 108 TRP A O 1
ATOM 880 N N . GLU A 1 109 ? 14.220 2.264 9.012 1.00 53.00 109 GLU A N 1
ATOM 881 C CA . GLU A 1 109 ? 15.180 3.215 9.609 1.00 53.00 109 GLU A CA 1
ATOM 882 C C . GLU A 1 109 ? 16.047 3.948 8.567 1.00 53.00 109 GLU A C 1
ATOM 884 O O . GLU A 1 109 ? 16.714 4.926 8.904 1.00 53.00 109 GLU A O 1
ATOM 889 N N . ALA A 1 110 ? 16.071 3.479 7.314 1.00 51.41 110 ALA A N 1
ATOM 890 C CA . ALA A 1 110 ? 16.901 4.047 6.250 1.00 51.41 110 ALA A CA 1
ATOM 891 C C . ALA A 1 110 ? 16.207 5.188 5.487 1.00 51.41 110 ALA A C 1
ATOM 893 O O . ALA A 1 110 ? 16.878 5.930 4.765 1.00 51.41 110 ALA A O 1
ATOM 894 N N . HIS A 1 111 ? 14.894 5.345 5.667 1.00 46.00 111 HIS A N 1
ATOM 895 C CA . HIS A 1 111 ? 14.093 6.385 5.035 1.00 46.00 111 HIS A CA 1
ATOM 896 C C . HIS A 1 111 ? 13.622 7.390 6.096 1.00 46.00 111 HIS A C 1
ATOM 898 O O . HIS A 1 111 ? 12.709 7.126 6.875 1.00 46.00 111 HIS A O 1
ATOM 904 N N . GLY A 1 112 ? 14.296 8.544 6.141 1.00 43.59 112 GLY A N 1
ATOM 905 C CA . GLY A 1 112 ? 13.973 9.703 6.976 1.00 43.59 112 GLY A CA 1
ATOM 906 C C . GLY A 1 112 ? 14.197 11.000 6.218 1.00 43.59 112 GLY A C 1
ATOM 907 O O . GLY A 1 112 ? 15.222 11.084 5.502 1.00 43.59 112 GLY A O 1
#

Foldseek 3Di:
DDDDDPPVVVVVVVVVVVVVVVVVVPPPDDDPPDDDPDDDDQVRVLVCLVVCVVPAWDADPVGKIKGWPASADADPDPDARGAFTWIDINPDDIDTGGDHDDPDPVCPVVRD

Secondary structure (DSSP, 8-state):
-----HHHHHHHHHHHHHHHHHHHH---PPP-SS---PPPPHHHHHHHHHHTTT-SEEE-TTS-EEEEEE--EEP-SSS-SEEEEEEEETT-SPEEEEE---SSGGGTTT--

pLDDT: mean 78.06, std 19.29, range [36.97, 98.12]

Radius of gyration: 26.97 Å; chains: 1; bounding box: 32×32×94 Å

Sequence (112 aa):
MRTVSTSLDMTDQQNANRYAEMRVAARVRERALFPWQRIPSELELQARWFAGDFGRHFVTPAGDKIDIVQFGIWNREAGPDFSDAAIRLNGSEPIRGSIEFDLTDRNWEAHG